Protein AF-A0A554LJY8-F1 (afdb_monomer_lite)

InterPro domains:
  IPR053830 Domain of unknown function DUF6922 [PF21956] (11-62)

Structure (mmCIF, N/CA/C/O backbone):
data_AF-A0A554LJY8-F1
#
_entry.id   AF-A0A554LJY8-F1
#
loop_
_atom_site.group_PDB
_atom_site.id
_atom_site.type_symbol
_atom_site.label_atom_id
_atom_site.label_alt_id
_atom_site.label_comp_id
_atom_site.label_asym_id
_atom_site.label_entity_id
_atom_site.label_seq_id
_atom_site.pdbx_PDB_ins_code
_atom_site.Cartn_x
_atom_site.Cartn_y
_atom_site.Cartn_z
_atom_site.occupancy
_atom_site.B_iso_or_equiv
_atom_site.auth_seq_id
_atom_site.auth_comp_id
_atom_site.auth_asym_id
_atom_site.auth_atom_id
_atom_site.pdbx_PDB_model_num
ATOM 1 N N . MET A 1 1 ? -23.358 -3.828 24.282 1.00 34.31 1 MET A N 1
ATOM 2 C CA . MET A 1 1 ? -23.494 -3.070 23.017 1.00 34.31 1 MET A CA 1
ATOM 3 C C . MET A 1 1 ? -22.183 -3.202 22.256 1.00 34.31 1 MET A C 1
ATOM 5 O O . MET A 1 1 ? -21.178 -2.654 22.693 1.00 34.31 1 MET A O 1
ATOM 9 N N . GLN A 1 2 ? -22.129 -4.065 21.238 1.00 36.06 2 GLN A N 1
ATOM 10 C CA . GLN A 1 2 ? -20.869 -4.392 20.563 1.00 36.06 2 GLN A CA 1
ATOM 11 C C . GLN A 1 2 ? -20.519 -3.296 19.546 1.00 36.06 2 GLN A C 1
ATOM 13 O O . GLN A 1 2 ? -21.325 -2.955 18.688 1.00 36.06 2 GLN A O 1
ATOM 18 N N . LYS A 1 3 ? -19.328 -2.718 19.726 1.00 38.81 3 LYS A N 1
ATOM 19 C CA . LYS A 1 3 ? -18.748 -1.592 18.982 1.00 38.81 3 LYS A CA 1
ATOM 20 C C . LYS A 1 3 ? -18.804 -1.823 17.466 1.00 38.81 3 LYS A C 1
ATOM 22 O O . LYS A 1 3 ? -18.436 -2.905 17.014 1.00 38.81 3 LYS A O 1
ATOM 27 N N . GLU A 1 4 ? -19.183 -0.794 16.703 1.00 46.03 4 GLU A N 1
ATOM 28 C CA . GLU A 1 4 ? -19.019 -0.718 15.245 1.00 46.03 4 GLU A CA 1
ATOM 29 C C . GLU A 1 4 ? -17.528 -0.848 14.884 1.00 46.03 4 GLU A C 1
ATOM 31 O O . GLU A 1 4 ? -16.804 0.135 14.732 1.00 46.03 4 GLU A O 1
ATOM 36 N N . LYS A 1 5 ? -17.019 -2.079 14.814 1.00 48.56 5 LYS A N 1
ATOM 37 C CA . LYS A 1 5 ? -15.651 -2.350 14.383 1.00 48.56 5 LYS A CA 1
ATOM 38 C C . LYS A 1 5 ? -15.565 -2.034 12.895 1.00 48.56 5 LYS A C 1
ATOM 40 O O . LYS A 1 5 ? -16.016 -2.816 12.072 1.00 48.56 5 LYS A O 1
ATOM 45 N N . ASN A 1 6 ? -15.021 -0.859 12.590 1.00 56.53 6 ASN A N 1
ATOM 46 C CA . ASN A 1 6 ? -14.412 -0.511 11.312 1.00 56.53 6 ASN A CA 1
ATOM 47 C C . ASN A 1 6 ? -15.211 -0.960 10.073 1.00 56.53 6 ASN A C 1
ATOM 49 O O . ASN A 1 6 ? -14.838 -1.915 9.402 1.00 56.53 6 ASN A O 1
ATOM 53 N N . LYS A 1 7 ? -16.284 -0.234 9.727 1.00 64.06 7 LYS A N 1
ATOM 54 C CA . LYS A 1 7 ? -16.986 -0.424 8.446 1.00 64.06 7 LYS A CA 1
ATOM 55 C C . LYS A 1 7 ? -16.009 -0.217 7.281 1.00 64.06 7 LYS A C 1
ATOM 57 O O . LYS A 1 7 ? -15.688 0.911 6.911 1.00 64.06 7 LYS A O 1
ATOM 62 N N . PHE A 1 8 ? -15.529 -1.326 6.733 1.00 81.12 8 PHE A N 1
ATOM 63 C CA . PHE A 1 8 ? -14.744 -1.377 5.512 1.00 81.12 8 PHE A CA 1
ATOM 64 C C . PHE A 1 8 ? -15.695 -1.174 4.316 1.00 81.12 8 PHE A C 1
ATOM 66 O O . PHE A 1 8 ? -16.762 -1.801 4.286 1.00 81.12 8 PHE A O 1
ATOM 73 N N . PRO A 1 9 ? -15.402 -0.267 3.365 1.00 90.25 9 PRO A N 1
ATOM 74 C CA . PRO A 1 9 ? -16.358 0.069 2.314 1.00 90.25 9 PRO A CA 1
ATOM 75 C C . PRO A 1 9 ? -16.721 -1.136 1.447 1.00 90.25 9 PRO A C 1
ATOM 77 O O . PRO A 1 9 ? -15.857 -1.755 0.835 1.00 90.25 9 PRO A O 1
ATOM 80 N N . LYS A 1 10 ? -18.019 -1.441 1.332 1.00 92.00 10 LYS A N 1
ATOM 81 C CA . LYS A 1 10 ? -18.504 -2.634 0.615 1.00 92.00 10 LYS A CA 1
ATOM 82 C C . LYS A 1 10 ? -18.043 -2.708 -0.845 1.00 92.00 10 LYS A C 1
ATOM 84 O O . LYS A 1 10 ? -17.876 -3.812 -1.352 1.00 92.00 10 LYS A O 1
ATOM 89 N N . PHE A 1 11 ? -17.822 -1.571 -1.509 1.00 93.56 11 PHE A N 1
ATOM 90 C CA . PHE A 1 11 ? -17.362 -1.544 -2.903 1.00 93.56 11 PHE A CA 1
ATOM 91 C C . PHE A 1 11 ? -15.955 -2.146 -3.076 1.00 93.56 11 PHE A C 1
ATOM 93 O O . PHE A 1 11 ? -15.655 -2.696 -4.131 1.00 93.56 11 PHE A O 1
ATOM 100 N N . LEU A 1 12 ? -15.123 -2.140 -2.026 1.00 95.06 12 LEU A N 1
ATOM 101 C CA . LEU A 1 12 ? -13.796 -2.764 -2.045 1.00 95.06 12 LEU A CA 1
ATOM 102 C C . LEU A 1 12 ? -13.859 -4.294 -2.049 1.00 95.06 12 LEU A C 1
ATOM 104 O O . LEU A 1 12 ? -12.860 -4.936 -2.360 1.00 95.06 12 LEU A O 1
ATOM 108 N N . LYS A 1 13 ? -15.014 -4.900 -1.731 1.00 94.88 13 LYS A N 1
ATOM 109 C CA . LYS A 1 13 ? -15.169 -6.360 -1.621 1.00 94.88 13 LYS A CA 1
ATOM 110 C C . LYS A 1 13 ? -14.721 -7.103 -2.876 1.00 94.88 13 LYS A C 1
ATOM 112 O O . LYS A 1 13 ? -14.163 -8.188 -2.763 1.00 94.88 13 LYS A O 1
ATOM 117 N N . ARG A 1 14 ? -14.893 -6.500 -4.056 1.00 95.06 14 ARG A N 1
ATOM 118 C CA . ARG A 1 14 ? -14.455 -7.082 -5.335 1.00 95.06 14 ARG A CA 1
ATOM 119 C C . ARG A 1 14 ? -12.948 -7.354 -5.409 1.00 95.06 14 ARG A C 1
ATOM 121 O O . ARG A 1 14 ? -12.539 -8.215 -6.174 1.00 95.06 14 ARG A O 1
ATOM 128 N N . TYR A 1 15 ? -12.133 -6.658 -4.616 1.00 96.31 15 TYR A N 1
ATOM 129 C CA . TYR A 1 15 ? -10.681 -6.842 -4.595 1.00 96.31 15 TYR A CA 1
ATOM 130 C C . TYR A 1 15 ? -10.227 -7.992 -3.692 1.00 96.31 15 TYR A C 1
ATOM 132 O O . TYR A 1 15 ? -9.081 -8.414 -3.784 1.00 96.31 15 TYR A O 1
ATOM 140 N N . PHE A 1 16 ? -11.098 -8.516 -2.830 1.00 95.19 16 PHE A N 1
ATOM 141 C CA . PHE A 1 16 ? -10.762 -9.506 -1.802 1.00 95.19 16 PHE A CA 1
ATOM 142 C C . PHE A 1 16 ? -11.551 -10.800 -2.022 1.00 95.19 16 PHE A C 1
ATOM 144 O O . PHE A 1 16 ? -12.300 -11.242 -1.157 1.00 95.19 16 PHE A O 1
ATOM 151 N N . TRP A 1 17 ? -11.433 -11.390 -3.213 1.00 93.56 17 TRP A N 1
ATOM 152 C CA . TRP A 1 17 ? -12.177 -12.604 -3.582 1.00 93.56 17 TRP A CA 1
ATOM 153 C C . TRP A 1 17 ? -11.705 -13.868 -2.844 1.00 93.56 17 TRP A C 1
ATOM 155 O O . TRP A 1 17 ? -12.436 -14.850 -2.773 1.00 93.56 17 TRP A O 1
ATOM 165 N N . ASP A 1 18 ? -10.490 -13.846 -2.305 1.00 94.00 18 ASP A N 1
ATOM 166 C CA . ASP A 1 18 ? -9.785 -14.944 -1.636 1.00 94.00 18 ASP A CA 1
ATOM 167 C C . ASP A 1 18 ? -9.755 -14.807 -0.105 1.00 94.00 18 ASP A C 1
ATOM 169 O O . ASP A 1 18 ? -9.160 -15.637 0.574 1.00 94.00 18 ASP A O 1
ATOM 173 N N . THR A 1 19 ? -10.365 -13.759 0.454 1.00 91.31 19 THR A N 1
ATOM 174 C CA . THR A 1 19 ? -10.379 -13.496 1.899 1.00 91.31 19 THR A CA 1
ATOM 175 C C . THR A 1 19 ? -11.794 -13.196 2.370 1.00 91.31 19 THR A C 1
ATOM 177 O O . THR A 1 19 ? -12.561 -12.516 1.689 1.00 91.31 19 THR A O 1
ATOM 180 N N . ASP A 1 20 ? -12.144 -13.660 3.570 1.00 91.06 20 ASP A N 1
ATOM 181 C CA . ASP A 1 20 ? -13.399 -13.264 4.201 1.00 91.06 20 ASP A CA 1
ATOM 182 C C . ASP A 1 20 ? -13.379 -11.762 4.524 1.00 91.06 20 ASP A C 1
ATOM 184 O O . ASP A 1 20 ? -12.740 -11.296 5.470 1.00 91.06 20 ASP A O 1
ATOM 188 N N . PHE A 1 21 ? -14.120 -11.000 3.721 1.00 90.81 21 PHE A N 1
ATOM 189 C CA . PHE A 1 21 ? -14.240 -9.550 3.832 1.00 90.81 21 PHE A CA 1
ATOM 190 C C . PHE A 1 21 ? -14.762 -9.080 5.198 1.00 90.81 21 PHE A C 1
ATOM 192 O O . PHE A 1 21 ? -14.507 -7.944 5.588 1.00 90.81 21 PHE A O 1
ATOM 199 N N . SER A 1 22 ? -15.494 -9.924 5.933 1.00 88.94 22 SER A N 1
ATOM 200 C CA . SER A 1 22 ? -16.020 -9.578 7.259 1.00 88.94 22 SER A CA 1
ATOM 201 C C . SER A 1 22 ? -14.953 -9.587 8.359 1.00 88.94 22 SER A C 1
ATOM 203 O O . SER A 1 22 ? -15.121 -8.925 9.383 1.00 88.94 22 SER A O 1
ATOM 205 N N . LEU A 1 23 ? -13.848 -10.303 8.135 1.00 90.44 23 LEU A N 1
ATOM 206 C CA . LEU A 1 23 ? -12.733 -10.427 9.074 1.00 90.44 23 LEU A CA 1
ATOM 207 C C . LEU A 1 23 ? -11.621 -9.401 8.815 1.00 90.44 23 LEU A C 1
ATOM 209 O O . LEU A 1 23 ? -10.698 -9.278 9.620 1.00 90.44 23 LEU A O 1
ATOM 213 N N . LEU A 1 24 ? -11.708 -8.676 7.699 1.00 91.06 24 LEU A N 1
ATOM 214 C CA . LEU A 1 24 ? -10.723 -7.694 7.264 1.00 91.06 24 LEU A CA 1
ATOM 215 C C . LEU A 1 24 ? -10.722 -6.474 8.192 1.00 91.06 24 LEU A C 1
ATOM 217 O O . LEU A 1 24 ? -11.725 -5.776 8.339 1.00 91.06 24 LEU A O 1
ATOM 221 N N . ASP A 1 25 ? -9.568 -6.191 8.791 1.00 91.38 25 ASP A N 1
ATOM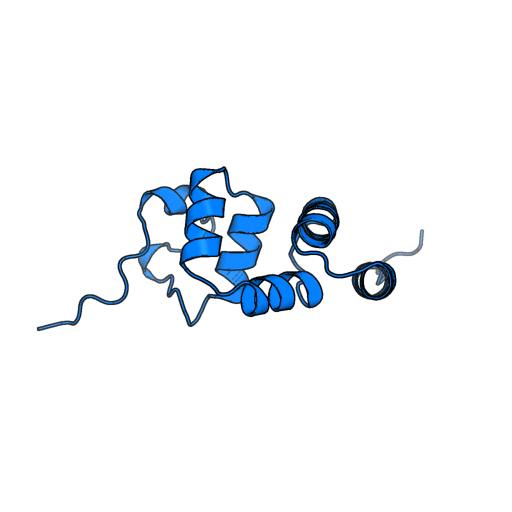 222 C CA . ASP A 1 25 ? -9.355 -5.014 9.623 1.00 91.38 25 ASP A CA 1
ATOM 223 C C . ASP A 1 25 ? -8.343 -4.064 8.976 1.00 91.38 25 ASP A C 1
ATOM 225 O O . ASP A 1 25 ? -7.234 -4.443 8.598 1.00 91.38 25 ASP A O 1
ATOM 229 N N . ARG A 1 26 ? -8.727 -2.788 8.881 1.00 89.75 26 ARG A N 1
ATOM 230 C CA . ARG A 1 26 ? -7.952 -1.747 8.191 1.00 89.75 26 ARG A CA 1
ATOM 231 C C . ARG A 1 26 ? -6.545 -1.548 8.751 1.00 89.75 26 ARG A C 1
ATOM 233 O O . ARG A 1 26 ? -5.652 -1.205 7.983 1.00 89.75 26 ARG A O 1
ATOM 240 N N . GLN A 1 27 ? -6.348 -1.739 10.053 1.00 90.62 27 GLN A N 1
ATOM 241 C CA . GLN A 1 27 ? -5.051 -1.541 10.701 1.00 90.62 27 GLN A CA 1
ATOM 242 C C . GLN A 1 27 ? -4.255 -2.845 10.711 1.00 90.62 27 GLN A C 1
ATOM 244 O O . GLN A 1 27 ? -3.110 -2.883 10.270 1.00 90.62 27 GLN A O 1
ATOM 249 N N . LYS A 1 28 ? -4.870 -3.951 11.145 1.00 92.81 28 LYS A N 1
ATOM 250 C CA . LYS A 1 28 ? -4.181 -5.247 11.245 1.00 92.81 28 LYS A CA 1
ATOM 251 C C . LYS A 1 28 ? -3.786 -5.814 9.885 1.00 92.81 28 LYS A C 1
ATOM 253 O O . LYS A 1 28 ? -2.752 -6.465 9.777 1.00 92.81 28 LYS A O 1
ATOM 258 N N . ASN A 1 29 ? -4.592 -5.571 8.852 1.00 95.00 29 ASN A N 1
ATOM 259 C CA . ASN A 1 29 ? -4.356 -6.059 7.494 1.00 95.00 29 ASN A CA 1
ATOM 260 C C . ASN A 1 29 ? -3.844 -4.958 6.552 1.00 95.00 29 ASN A C 1
ATOM 262 O O . ASN A 1 29 ? -3.891 -5.133 5.338 1.00 95.00 29 ASN A O 1
ATOM 266 N N . GLN A 1 30 ? -3.340 -3.842 7.088 1.00 95.56 30 GLN A N 1
ATOM 267 C CA . GLN A 1 30 ? -2.927 -2.660 6.326 1.00 95.56 30 GLN A CA 1
ATOM 268 C C . GLN A 1 30 ? -2.037 -2.981 5.121 1.00 95.56 30 GLN A C 1
ATOM 270 O O . GLN A 1 30 ? -2.357 -2.583 4.004 1.00 95.56 30 GLN A O 1
ATOM 275 N N . LYS A 1 31 ? -0.948 -3.736 5.326 1.00 97.25 31 LYS A N 1
ATOM 276 C CA . LYS A 1 31 ? -0.028 -4.109 4.241 1.00 97.25 31 LYS A CA 1
ATOM 277 C C . LYS A 1 31 ? -0.767 -4.831 3.112 1.00 97.25 31 LYS A C 1
ATOM 279 O O . LYS A 1 31 ? -0.688 -4.400 1.972 1.00 97.25 31 LYS A O 1
ATOM 284 N N . TYR A 1 32 ? -1.531 -5.864 3.451 1.00 96.69 32 TYR A N 1
ATOM 285 C CA . TYR A 1 32 ? -2.291 -6.657 2.487 1.00 96.69 32 TYR A CA 1
ATOM 286 C C . TYR A 1 32 ? -3.341 -5.824 1.735 1.00 96.69 32 TYR A C 1
ATOM 288 O O . TYR A 1 32 ? -3.479 -5.957 0.522 1.00 96.69 32 TYR A O 1
ATOM 296 N N . ILE A 1 33 ? -4.052 -4.930 2.430 1.00 97.12 33 ILE A N 1
ATOM 297 C CA . ILE A 1 33 ? -5.042 -4.033 1.816 1.00 97.12 33 ILE A CA 1
ATOM 298 C C . ILE A 1 33 ? -4.369 -3.095 0.812 1.00 97.12 33 ILE A C 1
ATOM 300 O O . ILE A 1 33 ? -4.851 -2.963 -0.314 1.00 97.12 33 ILE A O 1
ATOM 304 N N . ILE A 1 34 ? -3.256 -2.469 1.208 1.00 98.00 34 ILE A N 1
ATOM 305 C CA . ILE A 1 34 ? -2.493 -1.573 0.336 1.00 98.00 34 ILE A CA 1
ATOM 306 C C . ILE A 1 34 ? -1.994 -2.344 -0.886 1.00 98.00 34 ILE A C 1
ATOM 308 O O . ILE A 1 34 ? -2.243 -1.915 -2.007 1.00 98.00 34 ILE A O 1
ATOM 312 N N . GLU A 1 35 ? -1.356 -3.501 -0.692 1.00 97.75 35 GLU A N 1
ATOM 313 C CA . GLU A 1 35 ? -0.876 -4.344 -1.794 1.00 97.75 35 GLU A CA 1
ATOM 314 C C . GLU A 1 35 ? -2.010 -4.676 -2.768 1.00 97.75 35 GLU A C 1
ATOM 316 O O . GLU A 1 35 ? -1.885 -4.482 -3.978 1.00 97.75 35 GLU A O 1
ATOM 321 N N . ARG A 1 36 ? -3.156 -5.103 -2.231 1.00 97.56 36 ARG A N 1
ATOM 322 C CA . ARG A 1 36 ? -4.288 -5.537 -3.041 1.00 97.56 36 ARG A CA 1
ATOM 323 C C . ARG A 1 36 ? -4.869 -4.413 -3.892 1.00 97.56 36 ARG A C 1
ATOM 325 O O . ARG A 1 36 ? -5.145 -4.623 -5.072 1.00 97.56 36 ARG A O 1
ATOM 332 N N . ILE A 1 37 ? -5.052 -3.233 -3.307 1.00 98.00 37 ILE A N 1
ATOM 333 C CA . ILE A 1 37 ? -5.625 -2.085 -4.012 1.00 98.00 37 ILE A CA 1
ATOM 334 C C . ILE A 1 37 ? -4.618 -1.488 -5.000 1.00 98.00 37 ILE A C 1
ATOM 336 O O . ILE A 1 37 ? -5.013 -1.091 -6.088 1.00 98.00 37 ILE A O 1
ATOM 340 N N . LEU A 1 38 ? -3.320 -1.478 -4.696 1.00 98.00 38 LEU A N 1
ATOM 341 C CA . LEU A 1 38 ? -2.313 -1.008 -5.652 1.00 98.00 38 LEU A CA 1
ATOM 342 C C . LEU A 1 38 ? -2.187 -1.915 -6.889 1.00 98.00 38 LEU A C 1
ATOM 344 O O . LEU A 1 38 ? -1.834 -1.419 -7.959 1.00 98.00 38 LEU A O 1
ATOM 348 N N . ASP A 1 39 ? -2.454 -3.218 -6.763 1.00 97.62 39 ASP A N 1
ATOM 349 C CA . ASP A 1 39 ? -2.411 -4.154 -7.895 1.00 97.62 39 ASP A CA 1
ATOM 350 C C . ASP A 1 39 ? -3.700 -4.180 -8.729 1.00 97.62 39 ASP A C 1
ATOM 352 O O . ASP A 1 39 ? -3.629 -4.354 -9.949 1.00 97.62 39 ASP A O 1
ATOM 356 N N . TRP A 1 40 ? -4.864 -4.043 -8.084 1.00 97.69 40 TRP A N 1
ATOM 357 C CA . TRP A 1 40 ? -6.170 -4.320 -8.703 1.00 97.69 40 TRP A CA 1
ATOM 358 C C . TRP A 1 40 ? -7.194 -3.188 -8.584 1.00 97.69 40 TRP A C 1
ATOM 360 O O . TRP A 1 40 ?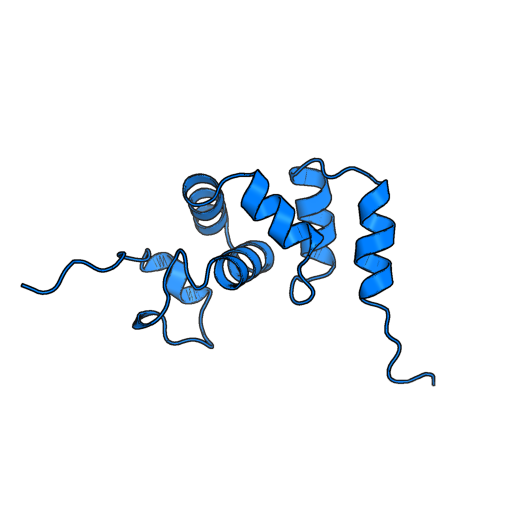 -8.284 -3.295 -9.145 1.00 97.69 40 TRP A O 1
ATOM 370 N N . GLY A 1 41 ? -6.878 -2.133 -7.837 1.00 96.94 41 GLY A N 1
ATOM 371 C CA . GLY A 1 41 ? -7.769 -1.009 -7.587 1.00 96.94 41 GLY A CA 1
ATOM 372 C C . GLY A 1 41 ? -8.050 -0.196 -8.844 1.00 96.94 41 GLY A C 1
ATOM 373 O O . GLY A 1 41 ? -7.136 0.168 -9.580 1.00 96.94 41 GLY A O 1
ATOM 374 N N . ASP A 1 42 ? -9.324 0.116 -9.061 1.00 97.19 42 ASP A N 1
ATOM 375 C CA . ASP A 1 42 ? -9.740 1.192 -9.957 1.00 97.19 42 ASP A CA 1
ATOM 376 C C . ASP A 1 42 ? -9.613 2.564 -9.280 1.00 97.19 42 ASP A C 1
ATOM 378 O O . ASP A 1 42 ? -9.223 2.661 -8.117 1.00 97.19 42 ASP A O 1
ATOM 382 N N . GLU A 1 43 ? -9.987 3.622 -9.997 1.00 97.31 43 GLU A N 1
ATOM 383 C CA . GLU A 1 43 ? -9.942 5.005 -9.513 1.00 97.31 43 GLU A CA 1
ATOM 384 C C . GLU A 1 43 ? -10.570 5.173 -8.121 1.00 97.31 43 GLU A C 1
ATOM 386 O O . GLU A 1 43 ? -9.918 5.696 -7.219 1.00 97.31 43 GLU A O 1
ATOM 391 N N . GLN A 1 44 ? -11.774 4.633 -7.904 1.00 97.50 44 GLN A N 1
ATOM 392 C CA . GLN A 1 44 ? -12.459 4.712 -6.611 1.00 97.50 44 GLN A CA 1
ATOM 393 C C . GLN A 1 44 ? -11.693 3.969 -5.502 1.00 97.50 44 GLN A C 1
ATOM 395 O O . GLN A 1 44 ? -11.642 4.411 -4.353 1.00 97.50 44 GLN A O 1
ATOM 400 N N . GLY A 1 45 ? -11.101 2.815 -5.825 1.00 97.56 45 GLY A N 1
ATOM 401 C CA . GLY A 1 45 ? -10.259 2.063 -4.894 1.00 97.56 45 GLY A CA 1
ATOM 402 C C . GLY A 1 45 ? -8.983 2.816 -4.521 1.00 97.56 45 GLY A C 1
ATOM 403 O O . GLY A 1 45 ? -8.633 2.878 -3.342 1.00 97.56 45 GLY A O 1
ATOM 404 N N . ILE A 1 46 ? -8.313 3.403 -5.514 1.00 98.06 46 ILE A N 1
ATOM 405 C CA . ILE A 1 46 ? -7.093 4.190 -5.323 1.00 98.06 46 ILE A CA 1
ATOM 406 C C . ILE A 1 46 ? -7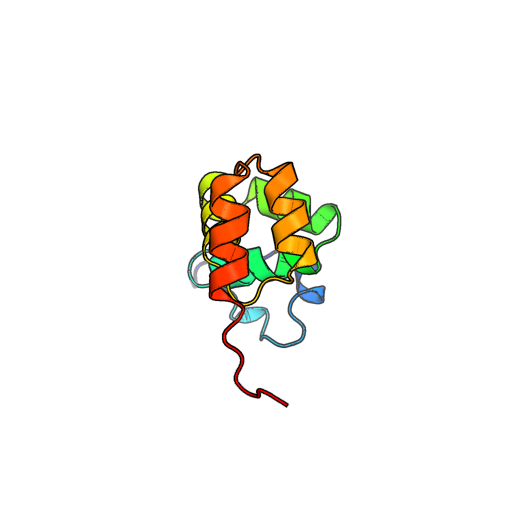.384 5.448 -4.504 1.00 98.06 46 ILE A C 1
ATOM 408 O O . ILE A 1 46 ? -6.675 5.711 -3.535 1.00 98.06 46 ILE A O 1
ATOM 412 N N . GLU A 1 47 ? -8.435 6.198 -4.830 1.00 97.75 47 GLU A N 1
ATOM 413 C CA . GLU A 1 47 ? -8.824 7.388 -4.069 1.00 97.75 47 GLU A CA 1
ATOM 414 C C . GLU A 1 47 ? -9.042 7.042 -2.591 1.00 97.75 47 GLU A C 1
ATOM 416 O O . GLU A 1 47 ? -8.461 7.669 -1.699 1.00 97.75 47 GLU A O 1
ATOM 421 N N . TRP A 1 48 ? -9.801 5.976 -2.325 1.00 97.25 48 TRP A N 1
ATOM 422 C CA . TRP A 1 48 ? -10.031 5.509 -0.963 1.00 97.25 48 TRP A CA 1
ATOM 423 C C . TRP A 1 48 ? -8.732 5.132 -0.240 1.00 97.25 48 TRP A C 1
ATOM 425 O O . TRP A 1 48 ? -8.579 5.422 0.950 1.00 97.25 48 TRP A O 1
ATOM 435 N N . LEU A 1 49 ? -7.788 4.502 -0.944 1.00 97.69 49 LEU A N 1
ATOM 436 C CA . LEU A 1 49 ? -6.500 4.104 -0.383 1.00 97.69 49 LEU A CA 1
ATOM 437 C C . LEU A 1 49 ? -5.717 5.315 0.131 1.00 97.69 49 LEU A C 1
ATOM 439 O O . LEU A 1 49 ? -5.265 5.304 1.276 1.00 97.69 49 LEU A O 1
ATOM 443 N N . PHE A 1 50 ? -5.596 6.355 -0.696 1.00 97.31 50 PHE A N 1
ATOM 444 C CA . PHE A 1 50 ? -4.851 7.574 -0.371 1.00 97.31 50 PHE A CA 1
ATOM 445 C C . PHE A 1 50 ? -5.554 8.459 0.667 1.00 97.31 50 PHE A C 1
ATOM 447 O O . PHE A 1 50 ? -4.888 9.213 1.370 1.00 97.31 50 PHE A O 1
ATOM 454 N N . GLN A 1 51 ? -6.877 8.348 0.805 1.00 96.75 51 GLN A N 1
ATOM 455 C CA . GLN A 1 51 ? -7.621 8.980 1.901 1.00 96.75 51 GLN A CA 1
ATOM 456 C C . GLN A 1 51 ? -7.486 8.217 3.228 1.00 96.75 51 GLN A C 1
ATOM 458 O O . GLN A 1 51 ? -7.651 8.805 4.296 1.00 96.75 51 GLN A O 1
ATOM 463 N N . THR A 1 52 ? -7.217 6.908 3.177 1.00 95.69 52 THR A N 1
ATOM 464 C CA . THR A 1 52 ? -7.208 6.038 4.365 1.00 95.69 52 THR A CA 1
ATOM 465 C C . THR A 1 52 ? -5.821 5.872 4.976 1.00 95.69 52 THR A C 1
ATOM 467 O O . THR A 1 52 ? -5.704 5.835 6.200 1.00 95.69 52 THR A O 1
ATOM 470 N N . TYR A 1 53 ? -4.783 5.752 4.148 1.00 97.12 53 TYR A N 1
ATOM 471 C CA . TYR A 1 53 ? -3.405 5.557 4.594 1.00 97.12 53 TYR A CA 1
ATOM 472 C C . TYR A 1 53 ? -2.542 6.736 4.173 1.00 97.12 53 TYR A C 1
ATOM 474 O O . TYR A 1 53 ? -2.689 7.287 3.082 1.00 97.12 53 TYR A O 1
ATOM 482 N N . SER A 1 54 ? -1.596 7.102 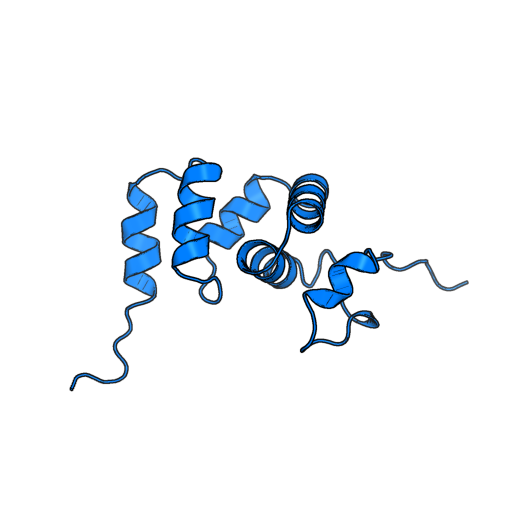5.029 1.00 97.56 54 SER A N 1
ATOM 483 C CA . SER A 1 54 ? -0.631 8.141 4.705 1.00 97.56 54 SER A CA 1
ATOM 484 C C . SER A 1 54 ? 0.249 7.725 3.526 1.00 97.56 54 SER A C 1
ATOM 486 O O . SER A 1 54 ? 0.568 6.550 3.317 1.00 97.56 54 SER A O 1
ATOM 488 N N . SER A 1 55 ? 0.731 8.720 2.781 1.00 96.31 55 SER A N 1
ATOM 489 C CA . SER A 1 55 ? 1.678 8.487 1.687 1.00 96.31 55 SER A CA 1
ATOM 490 C C . SER A 1 55 ? 2.917 7.713 2.161 1.00 96.31 55 SER A C 1
ATOM 492 O O . SER A 1 55 ? 3.414 6.851 1.445 1.00 96.31 55 SER A O 1
ATOM 494 N N . GLN A 1 56 ? 3.387 7.951 3.390 1.00 96.62 56 GLN A N 1
ATOM 495 C CA . GLN A 1 56 ? 4.538 7.253 3.974 1.00 96.62 56 GLN A CA 1
ATOM 496 C C . GLN A 1 56 ? 4.273 5.757 4.177 1.00 96.62 56 GLN A C 1
ATOM 498 O O . GLN A 1 56 ? 5.135 4.939 3.861 1.00 96.62 56 GLN A O 1
ATOM 503 N N . GLU A 1 57 ? 3.081 5.387 4.645 1.00 97.62 57 GLU A N 1
ATOM 504 C CA . GLU A 1 57 ? 2.681 3.987 4.810 1.00 97.62 57 GLU A CA 1
ATOM 505 C C . GLU A 1 57 ? 2.574 3.270 3.463 1.00 97.62 57 GLU A C 1
ATOM 507 O O . GLU A 1 57 ? 3.094 2.165 3.304 1.00 97.62 57 GLU A O 1
ATOM 512 N N . ILE A 1 58 ? 1.961 3.917 2.468 1.00 97.88 58 ILE A N 1
ATOM 513 C CA . ILE A 1 58 ? 1.842 3.363 1.114 1.00 97.88 58 ILE A CA 1
ATOM 514 C C . ILE A 1 58 ? 3.237 3.179 0.500 1.00 97.88 58 ILE A C 1
ATOM 516 O O . ILE A 1 58 ? 3.560 2.099 0.003 1.00 97.88 58 ILE A O 1
ATOM 520 N N . LYS A 1 59 ? 4.102 4.197 0.600 1.00 95.69 59 LYS A N 1
ATOM 521 C CA . LYS A 1 59 ? 5.503 4.137 0.158 1.00 95.69 59 LYS A CA 1
ATOM 522 C C . LYS A 1 59 ? 6.253 2.991 0.834 1.00 95.69 59 LYS A C 1
ATOM 524 O O . LYS A 1 59 ? 6.935 2.228 0.153 1.00 95.69 59 LYS A O 1
ATOM 529 N N . ALA A 1 60 ? 6.100 2.823 2.147 1.00 95.12 60 ALA A N 1
ATOM 530 C CA . ALA A 1 60 ? 6.733 1.733 2.884 1.00 95.12 60 ALA A CA 1
ATOM 531 C C . ALA A 1 60 ? 6.288 0.355 2.371 1.00 95.12 60 ALA A C 1
ATOM 533 O O . ALA A 1 60 ? 7.122 -0.541 2.216 1.00 95.12 60 ALA A O 1
ATOM 534 N N . VAL A 1 61 ? 5.004 0.182 2.041 1.00 95.75 61 VAL A N 1
ATOM 535 C CA . VAL A 1 61 ? 4.510 -1.060 1.432 1.00 95.75 61 VAL A CA 1
ATOM 536 C C . VAL A 1 61 ? 5.107 -1.270 0.043 1.00 95.75 61 VAL A C 1
ATOM 538 O O . VAL A 1 61 ? 5.641 -2.345 -0.211 1.00 95.75 61 VAL A O 1
ATOM 541 N N . VAL A 1 62 ? 5.118 -0.258 -0.830 1.00 94.25 62 VAL A N 1
ATOM 542 C CA . VAL A 1 62 ? 5.722 -0.371 -2.174 1.00 94.25 62 VAL A CA 1
ATOM 543 C C . VAL A 1 62 ? 7.207 -0.753 -2.102 1.00 94.25 62 VAL A C 1
ATOM 545 O O . VAL A 1 62 ? 7.670 -1.575 -2.891 1.00 94.25 62 VAL A O 1
ATOM 548 N N . LEU A 1 63 ? 7.946 -0.210 -1.130 1.00 90.31 63 LEU A N 1
ATOM 549 C CA . LEU A 1 63 ? 9.375 -0.482 -0.938 1.00 90.31 63 LEU A CA 1
ATOM 550 C C . LEU A 1 63 ? 9.673 -1.873 -0.357 1.00 90.31 63 LEU A C 1
ATOM 552 O O . LEU A 1 63 ? 10.757 -2.413 -0.585 1.00 90.31 63 LEU A O 1
ATOM 556 N N . THR A 1 64 ? 8.752 -2.444 0.424 1.00 90.00 64 THR A N 1
ATOM 557 C CA . THR A 1 64 ? 8.995 -3.681 1.193 1.00 90.00 64 THR A CA 1
ATOM 558 C C . THR A 1 64 ? 8.182 -4.884 0.722 1.00 90.00 64 THR A C 1
ATOM 560 O O . THR A 1 64 ? 8.458 -6.014 1.143 1.00 90.00 64 THR A O 1
ATOM 563 N N . SER A 1 65 ? 7.182 -4.676 -0.135 1.00 89.75 65 SER A N 1
ATOM 564 C CA . SER A 1 65 ? 6.311 -5.738 -0.629 1.00 89.75 65 SER A CA 1
ATOM 565 C C . SER A 1 65 ? 7.062 -6.715 -1.533 1.00 89.75 65 SER A C 1
ATOM 567 O O . SER A 1 65 ? 7.840 -6.330 -2.407 1.00 89.75 65 SER A O 1
ATOM 569 N N . ARG A 1 66 ? 6.790 -8.006 -1.326 1.00 87.56 66 ARG A N 1
ATOM 570 C CA . ARG A 1 66 ? 7.206 -9.098 -2.220 1.00 87.56 66 ARG A CA 1
ATOM 571 C C . ARG A 1 66 ? 6.053 -9.606 -3.089 1.00 87.56 66 ARG A C 1
ATOM 573 O O . ARG A 1 66 ? 6.314 -10.212 -4.126 1.00 87.56 66 ARG A O 1
ATOM 580 N N . GLU A 1 67 ? 4.820 -9.312 -2.682 1.00 90.62 67 GLU A N 1
ATOM 581 C CA . GLU A 1 67 ? 3.589 -9.800 -3.304 1.00 90.62 67 GLU A CA 1
ATOM 582 C C . GLU A 1 67 ? 3.127 -8.898 -4.454 1.00 90.62 67 GLU A C 1
ATOM 584 O O . GLU A 1 67 ? 2.635 -9.410 -5.458 1.00 90.62 67 GLU A O 1
ATOM 589 N N . LEU A 1 68 ? 3.367 -7.579 -4.363 1.00 92.69 68 LEU A N 1
ATOM 590 C CA . LEU A 1 68 ? 2.990 -6.624 -5.409 1.00 92.69 68 LEU A CA 1
ATOM 591 C C . LEU A 1 68 ? 3.505 -7.042 -6.787 1.00 92.69 68 LEU A C 1
ATOM 593 O O . LEU A 1 68 ? 4.652 -7.488 -6.954 1.00 92.69 68 LEU A O 1
ATOM 597 N N . PHE A 1 69 ? 2.708 -6.813 -7.827 1.00 92.69 69 PHE A N 1
ATOM 598 C CA . PHE A 1 69 ? 3.172 -7.063 -9.184 1.00 92.69 69 PHE A CA 1
ATOM 599 C C . PHE A 1 69 ? 4.320 -6.134 -9.562 1.00 92.69 69 PHE A C 1
ATOM 601 O O . PHE A 1 69 ? 4.360 -4.952 -9.224 1.00 92.69 69 PHE A O 1
ATOM 608 N N . LYS A 1 70 ? 5.266 -6.658 -10.352 1.00 89.44 70 LYS A N 1
ATOM 609 C CA . LYS A 1 70 ? 6.420 -5.881 -10.827 1.00 89.44 70 LYS A CA 1
ATOM 610 C C . LYS A 1 70 ? 5.984 -4.615 -11.572 1.00 89.44 70 LYS A C 1
ATOM 612 O O . LYS A 1 70 ? 6.638 -3.583 -11.449 1.00 89.44 70 LYS A O 1
ATOM 617 N N . LYS A 1 71 ? 4.893 -4.685 -12.342 1.00 92.38 71 LYS A N 1
ATOM 618 C CA . LYS A 1 71 ? 4.325 -3.519 -13.034 1.00 92.38 71 LYS A CA 1
ATOM 619 C C . LYS A 1 71 ? 3.835 -2.461 -12.040 1.00 92.38 71 LYS A C 1
ATOM 621 O O . LYS A 1 71 ? 4.189 -1.300 -12.200 1.00 92.38 71 LYS A O 1
ATOM 626 N N . SER A 1 72 ? 3.139 -2.875 -10.984 1.00 94.75 72 SER A N 1
ATOM 627 C CA . SER A 1 72 ? 2.589 -1.994 -9.954 1.00 94.75 72 SER A CA 1
ATOM 628 C C . SER A 1 72 ? 3.699 -1.329 -9.151 1.00 94.75 72 SER A C 1
ATOM 630 O O . SER A 1 72 ? 3.679 -0.117 -8.993 1.00 94.75 72 SER A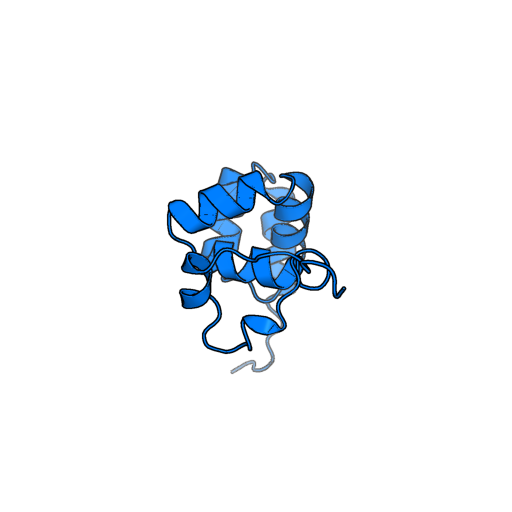 O 1
ATOM 632 N N . ILE A 1 73 ? 4.732 -2.074 -8.741 1.00 91.50 73 ILE A N 1
ATOM 633 C CA . ILE A 1 73 ? 5.908 -1.498 -8.065 1.00 91.50 73 ILE A CA 1
ATOM 634 C C . ILE A 1 73 ? 6.565 -0.420 -8.937 1.00 91.50 73 ILE A C 1
ATOM 636 O O . ILE A 1 73 ? 6.899 0.649 -8.439 1.00 91.50 73 ILE A O 1
ATOM 640 N N . ASN A 1 74 ? 6.748 -0.677 -10.239 1.00 91.44 74 ASN A N 1
ATOM 641 C CA . ASN A 1 74 ? 7.333 0.320 -11.139 1.00 91.44 74 ASN A CA 1
ATOM 642 C C . ASN A 1 74 ? 6.430 1.550 -11.292 1.00 91.44 74 ASN A C 1
ATOM 644 O O . ASN A 1 74 ? 6.918 2.669 -11.178 1.00 91.44 74 ASN A O 1
ATOM 648 N N . PHE A 1 75 ? 5.136 1.342 -11.543 1.00 94.75 75 PHE A N 1
ATOM 649 C CA . PHE A 1 75 ? 4.167 2.418 -11.731 1.00 94.75 75 PHE A CA 1
ATOM 650 C C . PHE A 1 75 ? 4.056 3.293 -10.479 1.00 94.75 75 PHE A C 1
ATOM 652 O O . PHE A 1 75 ? 4.341 4.488 -10.527 1.00 94.75 75 PHE A O 1
ATOM 659 N N . TRP A 1 76 ? 3.744 2.687 -9.332 1.00 95.44 76 TRP A N 1
ATOM 660 C CA . TRP A 1 76 ? 3.613 3.403 -8.065 1.00 95.44 76 TRP A CA 1
ATOM 661 C C . TRP A 1 76 ? 4.936 3.974 -7.582 1.00 95.44 76 TRP A C 1
ATOM 663 O O . TRP A 1 76 ? 4.952 5.021 -6.952 1.00 95.44 76 TRP A O 1
ATOM 673 N N . GLY A 1 77 ? 6.055 3.344 -7.929 1.00 93.06 77 GLY A N 1
ATOM 674 C CA . GLY A 1 77 ? 7.383 3.878 -7.678 1.00 93.06 77 GLY A CA 1
ATOM 675 C C . GLY A 1 77 ? 7.642 5.240 -8.319 1.00 93.06 77 GLY A C 1
ATOM 676 O O . GLY A 1 77 ? 8.290 6.089 -7.704 1.00 93.06 77 GLY A O 1
ATOM 677 N N . ILE A 1 78 ? 7.117 5.444 -9.530 1.00 93.19 78 ILE A N 1
ATOM 678 C CA . ILE A 1 78 ? 7.177 6.721 -10.249 1.00 93.19 78 ILE A CA 1
ATOM 679 C C . ILE A 1 78 ? 6.187 7.709 -9.628 1.00 93.19 78 ILE A C 1
ATOM 681 O O . ILE A 1 78 ? 6.593 8.800 -9.244 1.00 93.19 78 ILE A O 1
ATOM 685 N N . ILE A 1 79 ? 4.920 7.309 -9.466 1.00 94.75 79 ILE A N 1
ATOM 686 C CA . ILE A 1 79 ? 3.851 8.175 -8.934 1.00 94.75 79 ILE A CA 1
ATOM 687 C C . ILE A 1 79 ? 4.154 8.675 -7.515 1.00 94.75 79 ILE A C 1
ATOM 689 O O . ILE A 1 79 ? 3.833 9.804 -7.167 1.00 94.75 79 ILE A O 1
ATOM 693 N N . LEU A 1 80 ? 4.780 7.840 -6.687 1.00 94.25 80 LEU A N 1
ATOM 694 C CA . LEU A 1 80 ? 5.138 8.172 -5.309 1.00 94.25 80 LEU A CA 1
ATOM 695 C C . LEU A 1 80 ? 6.531 8.809 -5.177 1.00 94.25 80 LEU A C 1
ATOM 697 O O . LEU A 1 80 ? 6.987 9.020 -4.049 1.00 94.25 80 LEU A O 1
ATOM 701 N N . GLU A 1 81 ? 7.208 9.085 -6.294 1.00 92.88 81 GLU A N 1
ATOM 702 C CA . GLU A 1 81 ? 8.519 9.743 -6.354 1.00 92.88 81 GLU A CA 1
ATOM 703 C C . GLU A 1 81 ? 9.570 9.080 -5.449 1.00 92.88 81 GLU A C 1
ATOM 705 O O . GLU A 1 81 ? 10.291 9.727 -4.691 1.00 92.88 81 GLU A O 1
ATOM 710 N N . LEU A 1 82 ? 9.656 7.748 -5.492 1.00 88.62 82 LEU A N 1
ATOM 711 C CA . LEU A 1 82 ? 10.541 7.002 -4.593 1.00 88.62 82 LEU A CA 1
ATOM 712 C C . LEU A 1 82 ? 12.037 7.108 -4.979 1.00 88.62 82 LEU A C 1
ATOM 714 O O . LEU A 1 82 ? 12.905 6.733 -4.192 1.00 88.62 82 LEU A O 1
ATOM 718 N N . GLY A 1 83 ? 12.361 7.640 -6.165 1.00 83.00 83 GLY A N 1
ATOM 719 C CA . GLY A 1 83 ? 13.725 7.795 -6.701 1.00 83.00 83 GLY A CA 1
ATOM 720 C C . GLY A 1 83 ? 14.198 6.604 -7.549 1.00 83.00 83 GLY A C 1
ATOM 721 O O . GLY A 1 83 ? 13.478 5.632 -7.723 1.00 83.00 83 GLY A O 1
ATOM 722 N N . GLU A 1 84 ? 15.406 6.629 -8.118 1.00 73.12 84 GLU A N 1
ATOM 723 C CA . GLU A 1 84 ? 15.895 5.500 -8.943 1.00 73.12 84 GLU A CA 1
ATOM 724 C C . GLU A 1 84 ? 16.688 4.452 -8.153 1.00 73.12 84 GLU A C 1
ATOM 726 O O . GLU A 1 84 ? 16.733 3.276 -8.527 1.00 73.12 84 GLU A O 1
ATOM 731 N N . LYS A 1 85 ? 17.318 4.865 -7.048 1.00 71.88 85 LYS A N 1
ATOM 732 C CA . LYS A 1 85 ? 18.250 4.025 -6.284 1.00 71.88 85 LYS A CA 1
ATOM 733 C C . LYS A 1 85 ? 17.566 2.780 -5.708 1.00 71.88 85 LYS A C 1
ATOM 735 O O . LYS A 1 85 ? 18.044 1.667 -5.917 1.00 71.88 85 LYS A O 1
ATOM 740 N N . TRP A 1 86 ? 16.404 2.948 -5.076 1.00 73.38 86 TRP A N 1
ATOM 741 C CA . TRP A 1 86 ? 15.644 1.831 -4.502 1.00 73.38 86 TRP A CA 1
ATOM 742 C C . TRP A 1 86 ? 15.101 0.876 -5.576 1.00 73.38 86 TRP A C 1
ATOM 744 O O . TRP A 1 86 ? 14.941 -0.312 -5.307 1.00 73.38 86 TRP A O 1
ATOM 754 N N . ARG A 1 87 ? 14.833 1.361 -6.800 1.00 70.06 87 ARG A N 1
ATOM 755 C CA . ARG A 1 87 ? 14.234 0.560 -7.879 1.00 70.06 87 ARG A CA 1
ATOM 756 C C . ARG A 1 87 ? 15.118 -0.634 -8.231 1.00 70.06 87 ARG A C 1
ATOM 758 O O . ARG A 1 87 ? 14.612 -1.733 -8.449 1.00 70.06 87 ARG A O 1
ATOM 765 N N . LYS A 1 88 ? 16.441 -0.442 -8.238 1.00 69.69 88 LYS A N 1
ATOM 766 C CA . LYS A 1 88 ? 17.413 -1.527 -8.451 1.00 69.69 88 LYS A CA 1
ATOM 767 C C . LYS A 1 88 ? 17.401 -2.524 -7.287 1.00 69.69 88 LYS A C 1
ATOM 769 O O . LYS A 1 88 ? 17.378 -3.728 -7.522 1.00 69.69 88 LYS A O 1
ATOM 774 N N . GLU A 1 89 ? 17.342 -2.035 -6.051 1.00 68.44 89 GLU A N 1
ATOM 775 C CA . GLU A 1 89 ? 17.367 -2.859 -4.834 1.00 68.44 89 GLU A CA 1
ATOM 776 C C . GLU A 1 89 ? 16.089 -3.698 -4.647 1.00 68.44 89 GLU A C 1
ATOM 778 O O . GLU A 1 89 ? 16.166 -4.888 -4.336 1.00 68.44 89 GLU A O 1
ATOM 783 N N . ALA A 1 90 ? 14.911 -3.110 -4.873 1.00 68.06 90 ALA A N 1
ATOM 784 C CA . ALA A 1 90 ? 13.625 -3.796 -4.754 1.00 68.06 90 ALA A CA 1
ATOM 785 C C . ALA A 1 90 ? 13.449 -4.881 -5.826 1.00 68.06 90 ALA A C 1
ATOM 787 O O . ALA A 1 90 ? 12.977 -5.980 -5.533 1.00 68.06 90 ALA A O 1
ATOM 788 N N . LEU A 1 91 ? 13.881 -4.608 -7.064 1.00 67.00 91 LEU A N 1
ATOM 789 C CA . LEU A 1 91 ? 13.837 -5.592 -8.146 1.00 67.00 91 LEU A CA 1
ATOM 790 C C . LEU A 1 91 ? 14.859 -6.721 -7.950 1.00 67.00 91 LEU A C 1
ATOM 792 O O . LEU A 1 91 ? 14.539 -7.875 -8.240 1.00 67.00 91 LEU A O 1
ATOM 796 N N . ALA A 1 92 ? 16.051 -6.416 -7.425 1.00 68.00 92 ALA A N 1
ATOM 797 C CA . ALA A 1 92 ? 17.091 -7.411 -7.165 1.00 68.00 92 ALA A CA 1
ATOM 798 C C . ALA A 1 92 ? 16.671 -8.437 -6.098 1.00 68.00 92 ALA A C 1
ATOM 800 O O . ALA A 1 92 ? 16.860 -9.633 -6.295 1.00 68.00 92 ALA A O 1
ATOM 801 N N . LYS A 1 93 ? 16.011 -8.003 -5.012 1.00 63.94 93 LYS A N 1
ATOM 802 C CA . LYS A 1 93 ? 15.539 -8.892 -3.926 1.00 63.94 93 LYS A CA 1
ATOM 803 C C . LYS A 1 93 ? 14.500 -9.936 -4.369 1.00 63.94 93 LYS A C 1
ATOM 805 O O . LYS A 1 93 ? 14.257 -10.891 -3.634 1.00 63.94 93 LYS A O 1
ATOM 810 N N . ARG A 1 94 ? 13.875 -9.761 -5.540 1.00 62.78 94 ARG A N 1
ATOM 811 C CA . ARG A 1 94 ? 12.858 -10.675 -6.091 1.00 62.78 94 ARG A CA 1
ATOM 812 C C . ARG A 1 94 ? 13.453 -11.756 -6.997 1.00 62.78 94 ARG A C 1
ATOM 814 O O . ARG A 1 94 ? 12.836 -12.802 -7.171 1.00 62.78 94 ARG A O 1
ATOM 821 N N . GLN A 1 95 ? 14.646 -11.534 -7.552 1.00 60.69 95 GLN A N 1
ATOM 822 C CA . GLN A 1 95 ? 15.368 -12.514 -8.369 1.00 60.69 95 GLN A CA 1
ATOM 823 C C . GLN A 1 95 ? 16.087 -13.559 -7.497 1.00 60.69 95 GLN A C 1
ATOM 825 O O . GLN A 1 95 ? 17.285 -13.776 -7.624 1.00 60.69 95 GLN A O 1
ATOM 830 N N . ASN A 1 96 ? 15.353 -14.273 -6.644 1.00 56.47 96 ASN A N 1
ATOM 831 C CA . ASN A 1 96 ? 15.836 -15.571 -6.182 1.00 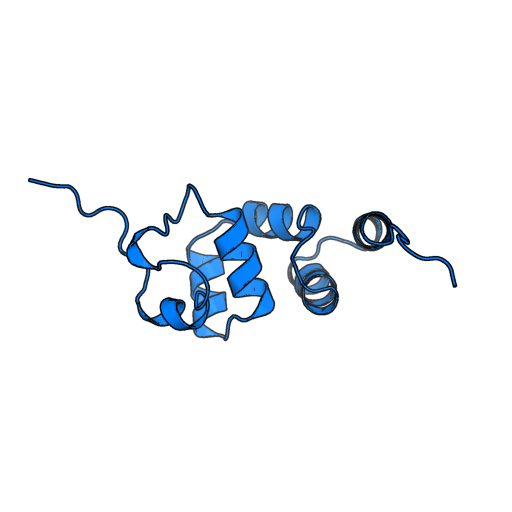56.47 96 ASN A CA 1
ATOM 832 C C . ASN A 1 96 ? 15.418 -16.610 -7.223 1.00 56.47 96 ASN A C 1
ATOM 834 O O . ASN A 1 96 ? 14.282 -17.078 -7.249 1.00 56.47 96 ASN A O 1
ATOM 838 N N . LYS A 1 97 ? 16.346 -16.905 -8.139 1.00 58.12 97 LYS A N 1
ATOM 839 C CA . LYS A 1 97 ? 16.258 -18.009 -9.100 1.00 58.12 97 LYS A CA 1
ATOM 840 C C . LYS A 1 97 ? 16.163 -19.325 -8.324 1.00 58.12 97 LYS A C 1
ATOM 842 O O . LYS A 1 97 ? 17.171 -19.806 -7.824 1.00 58.12 97 LYS A O 1
ATOM 847 N N . ILE A 1 98 ? 14.961 -19.888 -8.207 1.00 62.91 98 ILE A N 1
ATOM 848 C CA . ILE A 1 98 ? 14.776 -21.224 -7.611 1.00 62.91 98 ILE A CA 1
ATOM 849 C C . ILE A 1 98 ? 15.132 -22.319 -8.629 1.00 62.91 98 ILE A C 1
ATOM 851 O O . ILE A 1 98 ? 15.619 -23.372 -8.240 1.00 62.91 98 ILE A O 1
ATOM 855 N N . TRP A 1 99 ? 15.001 -22.050 -9.930 1.00 61.97 99 TRP A N 1
ATOM 856 C CA . TRP A 1 99 ? 15.442 -22.969 -10.977 1.00 61.97 99 TRP A CA 1
ATOM 857 C C . TRP A 1 99 ? 16.302 -22.228 -12.000 1.00 61.97 99 TRP A C 1
ATOM 859 O O . TRP A 1 99 ? 15.854 -21.266 -12.624 1.00 61.97 99 TRP A O 1
ATOM 869 N N . ASN A 1 100 ? 17.558 -22.663 -12.127 1.00 53.00 100 ASN A N 1
ATOM 870 C CA . ASN A 1 100 ? 18.403 -22.377 -13.280 1.00 53.00 100 ASN A CA 1
ATOM 871 C C . ASN A 1 100 ? 18.244 -23.561 -14.237 1.00 53.00 100 ASN A C 1
ATOM 873 O O . ASN A 1 100 ? 18.751 -24.642 -13.942 1.00 53.00 100 ASN A O 1
ATOM 877 N N . TYR A 1 101 ? 17.524 -23.347 -15.332 1.00 52.53 101 TYR A N 1
ATOM 878 C CA . TYR A 1 101 ? 17.629 -24.156 -16.542 1.00 52.53 101 TYR A CA 1
ATOM 879 C C . TYR A 1 101 ? 18.138 -23.246 -17.658 1.00 52.53 101 TYR A C 1
ATOM 881 O O . TYR A 1 101 ? 17.779 -22.042 -17.619 1.00 52.53 101 TYR A O 1
#

Secondary structure (DSSP, 8-state):
---------GGGGGG-TTS-TTT--TTTTHHHHHHHHHHH--HHHHHHHHHHS-HHHHHHHHHH-SSS-HHHHHHHHHHTT--SHHHHHHHHTT---S---

Sequence (101 aa):
MQKEKNKFPKFLKRYFWDTDFSLLDRQKNQKYIIERILDWGDEQGIEWLFQTYSSQEIKAVVLTSRELFKKSINFWGIILELGEKWRKEALAKRQNKIWNY

pLDDT: mean 85.5, std 16.23, range [34.31, 98.06]

Radius of gyration: 15.42 Å; chains: 1; bounding box: 42×34×40 Å

Foldseek 3Di:
DDDPQDPDPPVCVVLPPPDDPVPDHCVVCVLVLLLSCLQDNDPVSVVVNCVSDPLVSSLVSLLPPLNHDLVSSVVVCVVSVVDDPSNVVSVVVNPPCPDDD

Organism: NCBI:txid2017147